Protein AF-A0AAJ3F4B7-F1 (afdb_monomer_lite)

Foldseek 3Di:
DDDDPQPDKDKDWFWFWPVQQVDDPVAQGQTPNDGVVVVQVVCVVVQKHWPDWDWDDPDPGTIIIITMIGGHD

Sequence (73 aa):
AHQIDSQGAVCTMLPAGPETLSQESEQDYQVMGRPWGEVEALILEHGWVPVLKSPIRVHRSLARMVVVCHPAD

Structure (mmCIF, N/CA/C/O backbone):
data_AF-A0AAJ3F4B7-F1
#
_entry.id   AF-A0AAJ3F4B7-F1
#
loop_
_atom_site.group_PDB
_atom_site.id
_atom_site.type_symbol
_atom_site.label_atom_id
_atom_site.label_alt_id
_atom_site.label_comp_id
_atom_site.label_asym_id
_atom_site.label_entity_id
_atom_site.label_seq_id
_atom_site.pdbx_PDB_ins_code
_atom_site.Cartn_x
_atom_site.Cartn_y
_atom_site.Cartn_z
_atom_site.occupancy
_atom_site.B_iso_or_equiv
_atom_site.auth_seq_id
_atom_site.auth_comp_id
_atom_site.auth_asym_id
_atom_site.auth_atom_id
_atom_site.pdbx_PDB_model_num
ATOM 1 N N . ALA A 1 1 ? 13.075 13.344 -18.675 1.00 55.34 1 ALA A N 1
ATOM 2 C CA . ALA A 1 1 ? 12.222 12.590 -17.739 1.00 55.34 1 ALA A CA 1
ATOM 3 C C . ALA A 1 1 ? 13.015 12.393 -16.457 1.00 55.34 1 ALA A C 1
ATOM 5 O O . ALA A 1 1 ? 14.186 12.049 -16.560 1.00 55.34 1 ALA A O 1
ATOM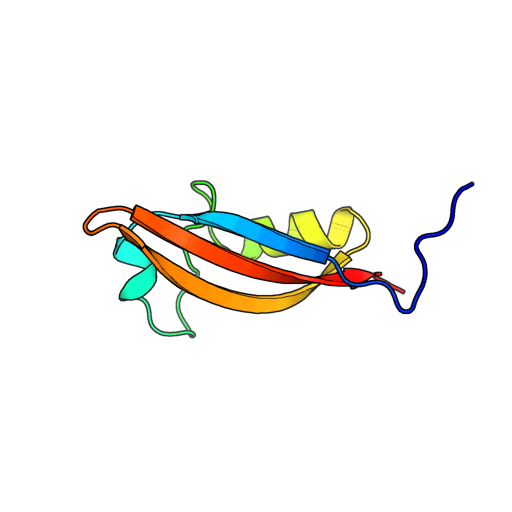 6 N N . HIS A 1 2 ? 12.444 12.680 -15.287 1.00 66.25 2 HIS A N 1
ATOM 7 C CA . HIS A 1 2 ? 13.090 12.336 -14.019 1.00 66.25 2 HIS A CA 1
ATOM 8 C C . HIS A 1 2 ? 12.858 10.840 -13.781 1.00 66.25 2 HIS A C 1
ATOM 10 O O . HIS A 1 2 ? 11.710 10.419 -13.679 1.00 66.25 2 HIS A O 1
ATOM 16 N N . GLN A 1 3 ? 13.928 10.045 -13.800 1.00 73.94 3 GLN A N 1
ATOM 17 C CA . GLN A 1 3 ? 13.879 8.618 -13.478 1.00 73.94 3 GLN A CA 1
ATOM 18 C C . GLN A 1 3 ? 13.754 8.447 -11.962 1.00 73.94 3 GLN A C 1
ATOM 20 O O . GLN A 1 3 ? 14.356 9.211 -11.205 1.00 73.94 3 GLN A O 1
ATOM 25 N N . ILE A 1 4 ? 12.969 7.460 -11.532 1.00 78.19 4 ILE A N 1
ATOM 26 C CA . ILE A 1 4 ? 12.945 7.039 -10.132 1.00 78.19 4 ILE A CA 1
ATOM 27 C C . ILE A 1 4 ? 14.279 6.333 -9.854 1.00 78.19 4 ILE A C 1
ATOM 29 O O . ILE A 1 4 ? 14.715 5.499 -10.645 1.00 78.19 4 ILE A O 1
ATOM 33 N N . ASP A 1 5 ? 14.954 6.702 -8.766 1.00 84.25 5 ASP A N 1
ATOM 34 C CA . ASP A 1 5 ? 16.191 6.042 -8.345 1.00 84.25 5 ASP A CA 1
ATOM 35 C C . ASP A 1 5 ? 15.907 4.574 -8.013 1.00 84.25 5 ASP A C 1
ATOM 37 O O . ASP A 1 5 ? 15.132 4.312 -7.099 1.00 84.25 5 ASP A O 1
ATOM 41 N N . SER A 1 6 ? 16.563 3.643 -8.715 1.00 83.56 6 SER A N 1
ATOM 42 C CA . SER A 1 6 ? 16.454 2.185 -8.524 1.00 83.56 6 SER A CA 1
ATOM 43 C C . SER A 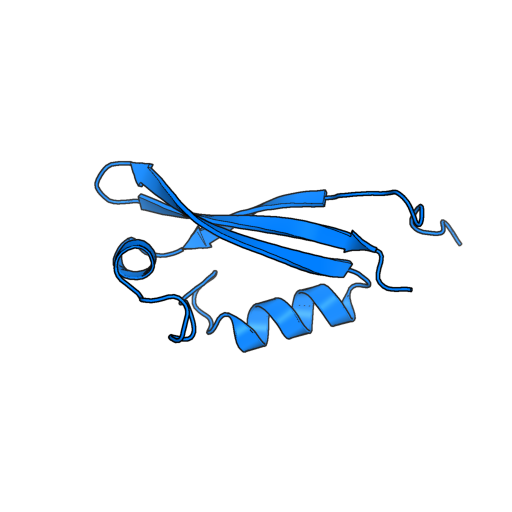1 6 ? 16.758 1.696 -7.101 1.00 83.56 6 SER A C 1
ATOM 45 O O . SER A 1 6 ? 16.356 0.597 -6.735 1.00 83.56 6 SER A O 1
ATOM 47 N N . GLN A 1 7 ? 17.472 2.487 -6.294 1.00 88.56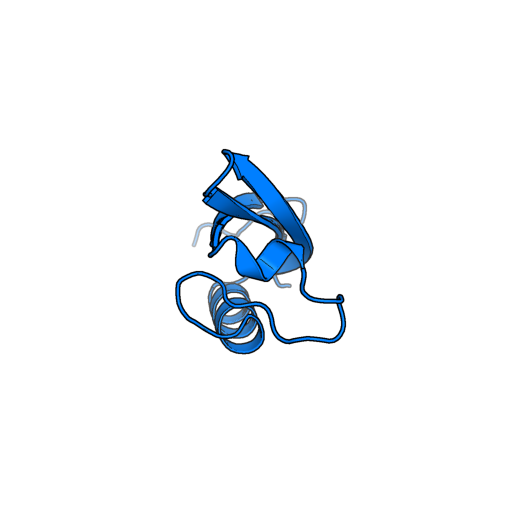 7 GLN A N 1
ATOM 48 C CA . GLN A 1 7 ? 17.758 2.181 -4.885 1.00 88.56 7 GLN A CA 1
ATOM 49 C C . GLN A 1 7 ? 16.830 2.930 -3.917 1.00 88.56 7 GLN A C 1
ATOM 51 O O . GLN A 1 7 ? 16.990 2.854 -2.698 1.00 88.56 7 GLN A O 1
ATOM 56 N N . GLY A 1 8 ? 15.859 3.670 -4.452 1.00 89.62 8 GLY A N 1
ATOM 57 C CA . GLY A 1 8 ? 14.875 4.403 -3.681 1.00 89.62 8 GLY A CA 1
ATOM 58 C C . GLY A 1 8 ? 13.976 3.484 -2.855 1.00 89.62 8 GLY A C 1
ATOM 59 O O . GLY A 1 8 ? 13.732 2.318 -3.171 1.00 89.62 8 GLY A O 1
ATOM 60 N N . ALA A 1 9 ? 13.433 4.040 -1.779 1.00 94.25 9 ALA A N 1
ATOM 61 C CA . ALA A 1 9 ? 12.366 3.412 -1.022 1.00 94.25 9 ALA A CA 1
ATOM 62 C C . ALA A 1 9 ? 11.366 4.476 -0.576 1.00 94.25 9 ALA A C 1
ATOM 64 O O . ALA A 1 9 ? 11.751 5.566 -0.146 1.00 94.25 9 ALA A O 1
ATOM 65 N N . VAL A 1 10 ? 10.081 4.141 -0.647 1.00 94.81 10 VAL A N 1
ATOM 66 C CA . VAL A 1 10 ? 9.004 4.947 -0.070 1.00 94.81 10 VAL A CA 1
ATOM 67 C C . VAL A 1 10 ? 8.370 4.150 1.054 1.00 94.81 10 VAL A C 1
ATOM 69 O O . VAL A 1 10 ? 7.959 3.011 0.864 1.00 94.81 10 VAL A O 1
ATOM 72 N N . CYS A 1 11 ? 8.284 4.762 2.231 1.00 95.94 11 CYS A N 1
ATOM 73 C CA . CYS A 1 11 ? 7.539 4.231 3.363 1.00 95.94 11 CYS A CA 1
ATOM 74 C C . CYS A 1 11 ? 6.351 5.152 3.630 1.00 95.94 11 CYS A C 1
ATOM 76 O O . CYS A 1 11 ? 6.523 6.363 3.786 1.00 95.94 11 CYS A O 1
ATOM 78 N N . THR A 1 12 ? 5.145 4.590 3.662 1.00 95.69 12 THR A N 1
ATOM 79 C CA . THR A 1 12 ? 3.918 5.356 3.895 1.00 95.69 12 THR A CA 1
ATOM 80 C C . THR A 1 12 ? 2.913 4.582 4.739 1.00 95.69 12 THR A C 1
ATOM 82 O O . THR A 1 12 ? 2.995 3.364 4.893 1.00 95.69 12 THR A O 1
ATOM 85 N N . MET A 1 13 ? 1.951 5.311 5.301 1.00 96.12 13 MET A N 1
ATOM 86 C CA . MET A 1 13 ? 0.836 4.763 6.065 1.00 96.12 13 MET A CA 1
ATOM 87 C C . MET A 1 13 ? -0.472 5.024 5.329 1.00 96.12 13 MET A C 1
ATOM 89 O O . MET A 1 13 ? -0.903 6.170 5.203 1.00 96.12 13 MET A O 1
ATOM 93 N N . LEU A 1 14 ? -1.140 3.955 4.908 1.00 96.19 14 LEU A N 1
ATOM 94 C CA . LEU A 1 14 ? -2.436 4.033 4.251 1.00 96.19 14 LEU A CA 1
ATOM 95 C C . LEU A 1 14 ? -3.577 3.912 5.278 1.00 96.19 14 LEU A C 1
ATOM 97 O O . LEU A 1 14 ? -3.465 3.150 6.248 1.00 96.19 14 LEU A O 1
ATOM 101 N N . PRO A 1 15 ? -4.683 4.662 5.106 1.00 95.25 15 PRO A N 1
ATOM 102 C CA . PRO A 1 15 ? -5.891 4.495 5.908 1.00 95.25 15 PRO A CA 1
ATOM 103 C C . PRO A 1 15 ? -6.386 3.044 5.899 1.00 95.25 15 PRO A C 1
ATOM 105 O O . PRO A 1 15 ? -6.512 2.446 4.837 1.00 95.25 15 PRO A O 1
ATOM 108 N N . ALA A 1 16 ? -6.703 2.500 7.071 1.00 94.12 16 ALA A N 1
ATOM 109 C CA . ALA A 1 16 ? -7.292 1.173 7.231 1.00 94.12 16 ALA A CA 1
ATOM 110 C C . ALA A 1 16 ? -8.254 1.177 8.429 1.00 94.12 16 ALA A C 1
ATOM 112 O O . ALA A 1 16 ? -8.107 2.000 9.345 1.00 94.12 16 ALA A O 1
ATOM 113 N N . GLY A 1 17 ? -9.242 0.284 8.422 1.00 89.69 17 GLY A N 1
ATOM 114 C CA . GLY A 1 17 ? -10.142 0.099 9.558 1.00 89.69 17 GLY A CA 1
ATOM 115 C C . GLY A 1 17 ? -9.538 -0.819 10.633 1.00 89.69 17 GLY A C 1
ATOM 116 O O . GLY A 1 17 ? -8.618 -1.590 10.341 1.00 89.69 17 GLY A O 1
ATOM 117 N N . PRO A 1 18 ? -9.983 -0.725 11.901 1.00 88.62 18 PRO A N 1
ATOM 118 C CA . PRO A 1 18 ? -9.449 -1.524 13.009 1.00 88.62 18 PRO A CA 1
ATOM 119 C C . PRO A 1 18 ? -9.576 -3.043 12.809 1.00 88.62 18 PRO A C 1
ATOM 121 O O . PRO A 1 18 ? -8.758 -3.781 13.353 1.00 88.62 18 PRO A O 1
ATOM 124 N N . GLU A 1 19 ? -10.544 -3.499 12.015 1.00 87.50 19 GLU A N 1
ATOM 125 C CA . GLU A 1 19 ? -10.739 -4.894 11.607 1.00 87.50 19 GLU A CA 1
ATOM 126 C C . GLU A 1 19 ? -9.505 -5.494 10.919 1.00 87.50 19 GLU A C 1
ATOM 128 O O . GLU A 1 19 ? -9.209 -6.672 11.106 1.00 87.50 19 GLU A O 1
ATOM 133 N N . THR A 1 20 ? -8.719 -4.662 10.231 1.00 88.62 20 THR A N 1
ATOM 134 C CA . THR A 1 20 ? -7.482 -5.050 9.533 1.00 88.62 20 THR A CA 1
ATOM 135 C C . THR A 1 20 ? -6.434 -5.643 10.480 1.00 88.62 20 THR A C 1
ATOM 137 O O . THR A 1 20 ? -5.592 -6.430 10.067 1.00 88.62 20 THR A O 1
ATOM 140 N N . LEU A 1 21 ? -6.474 -5.289 11.770 1.00 88.44 21 LEU A N 1
ATOM 141 C CA . LEU A 1 21 ? -5.541 -5.807 12.780 1.00 88.44 21 LEU A CA 1
ATOM 142 C C . LEU A 1 21 ? -5.833 -7.254 13.190 1.00 88.44 21 LEU A C 1
ATOM 144 O O . LEU A 1 21 ? -5.007 -7.871 13.858 1.00 88.44 21 LEU A O 1
ATOM 148 N N . SER A 1 22 ? -7.028 -7.751 12.879 1.00 83.75 22 SER A N 1
ATOM 149 C CA . SER A 1 22 ? -7.500 -9.085 13.256 1.00 83.75 22 SER A CA 1
ATOM 150 C C . SER A 1 22 ? -7.503 -10.061 12.084 1.00 83.75 22 SER A C 1
ATOM 152 O O . SER A 1 22 ? -7.779 -11.239 12.291 1.00 83.75 22 SER A O 1
ATOM 154 N N . GLN A 1 23 ? -7.221 -9.580 10.872 1.00 80.62 23 GLN A N 1
ATOM 155 C CA . GLN A 1 23 ? -7.136 -10.412 9.681 1.00 80.62 23 GLN A CA 1
ATOM 156 C C . GLN A 1 23 ? -5.807 -11.172 9.679 1.00 80.62 23 GLN A C 1
ATOM 158 O O . GLN A 1 23 ? -4.747 -10.602 9.943 1.00 80.62 23 GLN A O 1
ATOM 163 N N . GLU A 1 24 ? -5.870 -12.466 9.384 1.00 72.31 24 GLU A N 1
ATOM 164 C CA . GLU A 1 24 ? -4.675 -13.260 9.107 1.00 72.31 24 GLU A CA 1
ATOM 165 C C . GLU A 1 24 ? -4.107 -12.865 7.738 1.00 72.31 24 GLU A C 1
ATOM 167 O O . GLU A 1 24 ? -4.845 -12.433 6.853 1.00 72.31 24 GLU A O 1
ATOM 172 N N . SER A 1 25 ? -2.796 -13.022 7.542 1.00 66.56 25 SER A N 1
ATOM 173 C CA . SER A 1 25 ? -2.080 -12.562 6.341 1.00 66.56 25 SER A CA 1
ATOM 174 C C . SER A 1 25 ? -2.573 -13.148 5.015 1.00 66.56 25 SER A C 1
ATOM 176 O O . SER A 1 25 ? -2.206 -12.633 3.963 1.00 66.56 25 SER A O 1
ATOM 178 N N . GLU A 1 26 ? -3.367 -14.219 5.064 1.00 63.25 26 GLU A N 1
ATOM 179 C CA . GLU A 1 26 ? -3.994 -14.857 3.902 1.00 63.25 26 GLU A CA 1
ATOM 180 C C . GLU A 1 26 ? -5.297 -14.162 3.459 1.00 63.25 26 GLU A C 1
ATOM 182 O O . GLU A 1 26 ? -5.783 -14.414 2.359 1.00 63.25 26 GLU A O 1
ATOM 187 N N . GLN A 1 27 ? -5.870 -13.275 4.283 1.00 67.75 27 GLN A N 1
ATOM 188 C CA . GLN A 1 27 ? -7.070 -12.510 3.944 1.00 67.75 27 GLN A CA 1
ATOM 189 C C . GLN A 1 27 ? -6.723 -11.197 3.236 1.00 67.75 27 GLN A C 1
ATOM 191 O O . GLN A 1 27 ? -5.765 -10.506 3.585 1.00 67.75 27 GLN A O 1
ATOM 196 N N . ASP A 1 28 ? -7.552 -10.822 2.262 1.00 83.50 28 ASP A N 1
ATOM 197 C CA . ASP A 1 28 ? -7.400 -9.570 1.525 1.00 83.50 28 ASP A CA 1
ATOM 198 C C . ASP A 1 28 ? -7.796 -8.382 2.423 1.00 83.50 28 ASP A C 1
ATOM 200 O O . ASP A 1 28 ? -8.975 -8.157 2.728 1.00 83.50 28 ASP 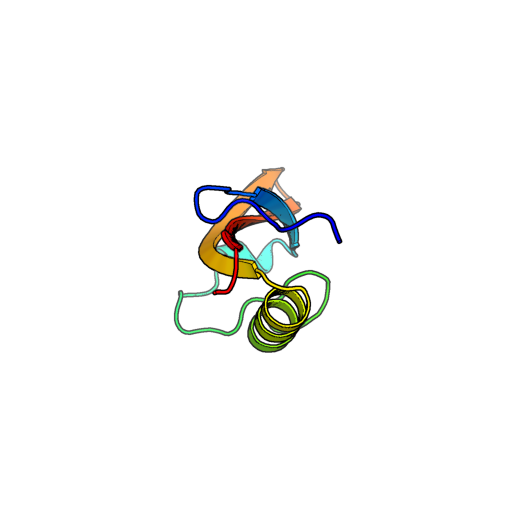A O 1
ATOM 204 N N . TYR A 1 29 ? -6.789 -7.669 2.933 1.00 91.12 29 TYR A N 1
ATOM 205 C CA . TYR A 1 29 ? -6.969 -6.566 3.875 1.00 91.12 29 TYR A CA 1
ATOM 206 C C . TYR A 1 29 ? -7.834 -5.446 3.288 1.00 91.12 29 TYR A C 1
ATOM 208 O O . TYR A 1 29 ? -7.693 -5.101 2.119 1.00 91.12 29 TYR A O 1
ATOM 216 N N . GLN A 1 30 ? -8.673 -4.808 4.108 1.00 92.25 30 GLN A N 1
ATOM 217 C CA . GLN A 1 30 ? -9.411 -3.611 3.687 1.00 92.25 30 GLN A CA 1
ATOM 218 C C . GLN A 1 30 ? -8.584 -2.342 3.942 1.00 92.25 30 GLN A C 1
ATOM 220 O O . GLN A 1 30 ? -8.461 -1.856 5.068 1.00 92.25 30 GLN A O 1
ATOM 225 N N . VAL A 1 31 ? -8.017 -1.777 2.877 1.00 93.94 31 VAL A N 1
ATOM 226 C CA . VAL A 1 31 ? -7.141 -0.599 2.913 1.00 93.94 31 VAL A CA 1
ATOM 227 C C . VAL A 1 31 ? -7.713 0.477 1.996 1.00 93.94 31 VAL A C 1
ATOM 229 O O . VAL A 1 31 ? -8.096 0.214 0.864 1.00 93.94 31 VAL A O 1
ATOM 232 N N . MET A 1 32 ? -7.823 1.712 2.488 1.00 94.00 32 MET A N 1
ATOM 233 C CA . MET A 1 32 ? -8.450 2.833 1.769 1.00 94.00 32 MET A CA 1
ATOM 234 C C . MET A 1 32 ? -9.887 2.549 1.286 1.00 94.00 32 MET A C 1
ATOM 236 O O . MET A 1 32 ? -10.346 3.145 0.312 1.00 94.00 32 MET A O 1
ATOM 240 N N . GLY A 1 33 ? -10.607 1.657 1.976 1.00 92.31 33 GLY A N 1
ATOM 241 C CA . GLY A 1 33 ? -11.953 1.221 1.589 1.00 92.31 33 GLY A CA 1
ATOM 242 C C . GLY A 1 33 ? -11.982 0.270 0.388 1.00 92.31 33 GLY A C 1
ATOM 243 O O . GLY A 1 33 ? -13.013 0.185 -0.274 1.00 92.31 33 GLY A O 1
ATOM 244 N N . ARG A 1 34 ? -10.858 -0.390 0.080 1.00 94.25 34 ARG A N 1
ATOM 245 C CA . ARG A 1 34 ? -10.701 -1.349 -1.020 1.00 94.25 34 ARG A CA 1
ATOM 246 C C . ARG A 1 34 ? -9.966 -2.606 -0.543 1.00 94.25 34 ARG A C 1
ATOM 248 O O . ARG A 1 34 ? -9.201 -2.516 0.421 1.00 94.25 34 ARG A O 1
ATOM 255 N N . PRO A 1 35 ? -10.136 -3.751 -1.219 1.00 93.25 35 PRO A N 1
ATOM 256 C CA . PRO A 1 35 ? -9.277 -4.911 -1.008 1.00 93.25 35 PRO A CA 1
ATOM 257 C C . PRO A 1 35 ? -7.811 -4.576 -1.322 1.00 93.25 35 PRO A C 1
ATOM 259 O O . PRO A 1 35 ? -7.523 -3.804 -2.242 1.00 93.25 35 PRO A O 1
ATOM 262 N N . TRP A 1 36 ? -6.873 -5.149 -0.567 1.00 94.06 36 TRP A N 1
ATOM 263 C CA . TRP A 1 36 ? -5.443 -4.900 -0.731 1.00 94.06 36 TRP A CA 1
ATOM 264 C C . TRP A 1 36 ? -4.967 -5.240 -2.140 1.00 94.06 36 TRP A C 1
ATOM 266 O O . TRP A 1 36 ? -4.178 -4.474 -2.685 1.00 94.06 36 TRP A O 1
ATOM 276 N N . GLY A 1 37 ? -5.477 -6.308 -2.758 1.00 93.81 37 GLY A N 1
ATOM 277 C CA . GLY A 1 37 ? -5.127 -6.657 -4.138 1.00 93.81 37 GLY A CA 1
ATOM 278 C C . GLY A 1 37 ? -5.356 -5.515 -5.142 1.00 93.81 37 GLY A C 1
ATOM 279 O O . GLY A 1 37 ? -4.531 -5.292 -6.026 1.00 93.81 37 GLY A O 1
ATOM 280 N N . GLU A 1 38 ? -6.425 -4.727 -4.978 1.00 95.50 38 GLU A N 1
ATOM 281 C CA . GLU A 1 38 ? -6.676 -3.551 -5.826 1.00 95.50 38 GLU A CA 1
ATOM 282 C C . GLU A 1 38 ? -5.699 -2.407 -5.533 1.00 95.50 38 GLU A C 1
ATOM 284 O O . GLU A 1 38 ? -5.230 -1.727 -6.446 1.00 95.50 38 GLU A O 1
ATOM 289 N N . VAL A 1 39 ? -5.387 -2.180 -4.255 1.00 95.44 39 VAL A N 1
ATOM 290 C CA . VAL A 1 39 ? -4.434 -1.143 -3.833 1.00 95.44 39 VAL A CA 1
ATOM 291 C C . VAL A 1 39 ? -3.024 -1.479 -4.321 1.00 95.44 39 VAL A C 1
ATOM 293 O O . VAL A 1 39 ? -2.323 -0.604 -4.820 1.00 95.44 39 VAL A O 1
ATOM 296 N N . GLU A 1 40 ? -2.620 -2.743 -4.227 1.00 95.31 40 GLU A N 1
ATOM 297 C CA . GLU A 1 40 ? -1.335 -3.260 -4.703 1.00 95.31 40 GLU A CA 1
ATOM 298 C C . GLU A 1 40 ? -1.187 -3.090 -6.217 1.00 95.31 40 GLU A C 1
ATOM 300 O O . GLU A 1 40 ? -0.161 -2.585 -6.673 1.00 95.31 40 GLU A O 1
ATOM 305 N N . ALA A 1 41 ? -2.234 -3.407 -6.986 1.00 95.81 41 ALA A N 1
ATOM 306 C CA . ALA A 1 41 ? -2.252 -3.185 -8.429 1.00 95.81 41 ALA A CA 1
ATOM 307 C C . ALA A 1 41 ? -2.091 -1.699 -8.793 1.00 95.81 41 ALA A C 1
ATOM 309 O O . ALA A 1 41 ? -1.322 -1.368 -9.694 1.00 95.81 41 ALA A O 1
ATOM 310 N N . LEU A 1 42 ? -2.758 -0.795 -8.064 1.00 96.06 42 LEU A N 1
ATOM 311 C CA . LEU A 1 42 ? -2.608 0.649 -8.268 1.00 96.06 42 LEU A CA 1
ATOM 312 C C . LEU A 1 42 ? -1.192 1.128 -7.936 1.00 96.06 42 LEU A C 1
ATOM 314 O O . LEU A 1 42 ? -0.638 1.934 -8.677 1.00 96.06 42 LEU A O 1
ATOM 318 N N . ILE A 1 43 ? -0.586 0.652 -6.844 1.00 95.38 43 ILE A N 1
ATOM 319 C CA . ILE A 1 43 ? 0.794 1.022 -6.489 1.00 95.38 43 ILE A CA 1
ATOM 320 C C . ILE A 1 43 ? 1.763 0.572 -7.596 1.00 95.38 43 ILE A C 1
ATOM 322 O O . ILE A 1 43 ? 2.614 1.362 -8.015 1.00 95.38 43 ILE A O 1
ATOM 326 N N . LEU A 1 44 ? 1.567 -0.640 -8.126 1.00 95.19 44 LEU A N 1
ATOM 327 C CA . LEU A 1 44 ? 2.353 -1.189 -9.231 1.00 95.19 44 LEU A CA 1
ATOM 328 C C . LEU A 1 44 ? 2.211 -0.376 -10.521 1.00 95.19 44 LEU A C 1
ATOM 330 O O . LEU A 1 44 ? 3.219 -0.045 -11.143 1.00 95.19 44 LEU A O 1
ATOM 334 N N . GLU A 1 45 ? 0.987 0.008 -10.893 1.00 95.88 45 GLU A N 1
ATOM 335 C CA . GLU A 1 45 ? 0.715 0.857 -12.065 1.00 95.88 45 GLU A CA 1
ATOM 336 C C . GLU A 1 45 ? 1.465 2.201 -12.001 1.00 95.88 45 GLU A C 1
ATOM 338 O O . GLU A 1 45 ? 1.846 2.759 -13.029 1.00 95.88 45 GLU A O 1
ATOM 343 N N . HIS A 1 46 ? 1.736 2.700 -10.792 1.00 92.38 46 HIS A N 1
ATOM 344 C CA . HIS A 1 46 ? 2.454 3.956 -10.563 1.00 92.38 46 HIS A CA 1
ATOM 345 C C . HIS A 1 46 ? 3.977 3.785 -10.424 1.00 92.38 46 HIS A C 1
ATOM 347 O O . HIS A 1 46 ? 4.660 4.723 -10.007 1.00 92.38 46 HIS A O 1
ATOM 353 N N . GLY A 1 47 ? 4.521 2.619 -10.783 1.00 93.44 47 GLY A N 1
ATOM 354 C CA . GLY A 1 47 ? 5.963 2.377 -10.825 1.00 93.44 47 GLY A CA 1
ATOM 355 C C . GLY A 1 47 ? 6.580 2.034 -9.470 1.00 93.44 47 GLY A C 1
ATOM 356 O O . GLY A 1 47 ? 7.760 2.307 -9.258 1.00 93.44 47 GLY A O 1
ATOM 357 N N . TRP A 1 48 ? 5.803 1.461 -8.548 1.00 95.81 48 TRP A N 1
ATOM 358 C CA . TRP A 1 48 ? 6.274 1.046 -7.226 1.00 95.81 48 TRP A CA 1
ATOM 359 C C . TRP A 1 48 ? 5.850 -0.392 -6.916 1.00 95.81 48 TRP A C 1
ATOM 361 O O . TRP A 1 48 ? 4.717 -0.779 -7.154 1.00 95.81 48 TRP A O 1
ATOM 371 N N . VAL A 1 49 ? 6.727 -1.184 -6.311 1.00 95.62 49 VAL A N 1
ATOM 372 C CA . VAL A 1 49 ? 6.446 -2.554 -5.872 1.00 95.62 49 VAL A CA 1
ATOM 373 C C . VAL A 1 49 ? 6.380 -2.588 -4.345 1.00 95.62 49 VAL A C 1
ATOM 375 O O . VAL A 1 49 ? 7.399 -2.324 -3.696 1.00 95.62 49 VAL A O 1
ATOM 378 N N . PRO A 1 50 ? 5.224 -2.914 -3.736 1.00 95.06 50 PRO A N 1
ATOM 379 C CA . PRO A 1 50 ? 5.137 -3.155 -2.300 1.00 95.06 50 PRO A CA 1
ATOM 380 C C . PRO A 1 50 ? 5.973 -4.376 -1.903 1.00 95.06 50 PRO A C 1
ATOM 382 O O . PRO A 1 50 ? 5.745 -5.479 -2.389 1.00 95.06 50 PRO A O 1
ATOM 385 N N . VAL A 1 51 ? 6.920 -4.193 -0.987 1.00 94.69 51 VAL A N 1
ATOM 386 C CA . VAL A 1 51 ? 7.761 -5.281 -0.449 1.00 94.69 51 VAL A CA 1
ATOM 387 C C . VAL A 1 51 ? 7.469 -5.593 1.013 1.00 94.69 51 VAL A C 1
ATOM 389 O O . VAL A 1 51 ? 7.840 -6.650 1.519 1.00 94.69 51 VAL A O 1
ATOM 392 N N . LEU A 1 52 ? 6.769 -4.689 1.698 1.00 93.81 52 LEU A N 1
ATOM 393 C CA . LEU A 1 52 ? 6.250 -4.903 3.039 1.00 93.81 52 LEU A CA 1
ATOM 394 C C . LEU A 1 52 ? 4.862 -4.287 3.138 1.00 93.81 52 LEU A C 1
ATOM 396 O O . LEU A 1 52 ? 4.652 -3.154 2.712 1.00 93.81 52 LEU A O 1
ATOM 400 N N . LYS A 1 53 ? 3.947 -5.021 3.769 1.00 93.31 53 LYS A N 1
ATOM 401 C CA . LYS A 1 53 ? 2.645 -4.528 4.219 1.00 93.31 53 LYS A CA 1
ATOM 402 C C . LYS A 1 53 ? 2.400 -5.029 5.635 1.00 93.31 53 LYS A C 1
ATOM 404 O O . LYS A 1 53 ? 2.529 -6.223 5.894 1.00 93.31 53 LYS A O 1
ATOM 409 N N . SER A 1 54 ? 2.112 -4.123 6.562 1.00 93.06 54 SER A N 1
ATOM 410 C CA . SER A 1 54 ? 1.877 -4.476 7.962 1.00 93.06 54 SER A CA 1
ATOM 411 C C . 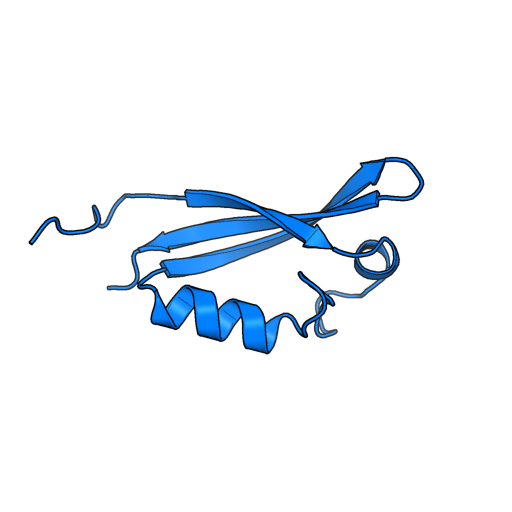SER A 1 54 ? 0.778 -3.606 8.571 1.00 93.06 54 SER A C 1
ATOM 413 O O . SER A 1 54 ? 0.925 -2.376 8.607 1.00 93.06 54 SER A O 1
ATOM 415 N N . PRO A 1 55 ? -0.329 -4.197 9.055 1.00 93.94 55 PRO A N 1
ATOM 416 C CA . PRO A 1 55 ? -1.353 -3.440 9.748 1.00 93.94 55 PRO A CA 1
ATOM 417 C C . PRO A 1 55 ? -0.853 -3.054 11.145 1.00 93.94 55 PRO A C 1
ATOM 419 O O . PRO A 1 55 ? -0.433 -3.891 11.942 1.00 93.94 55 PRO A O 1
ATOM 422 N N . ILE A 1 56 ? -0.924 -1.766 11.464 1.00 93.56 56 ILE A N 1
ATOM 423 C CA . ILE A 1 56 ? -0.523 -1.216 12.759 1.00 93.56 56 ILE A CA 1
ATOM 424 C C . ILE A 1 56 ? -1.700 -0.539 13.451 1.00 93.56 56 ILE A C 1
ATOM 426 O O . ILE A 1 56 ? -2.538 0.120 12.827 1.00 93.56 56 ILE A O 1
ATOM 430 N N . ARG A 1 57 ? -1.761 -0.671 14.776 1.00 93.69 57 ARG A N 1
ATOM 431 C CA . ARG A 1 57 ? -2.700 0.086 15.605 1.00 93.69 57 ARG A CA 1
ATOM 432 C C . ARG A 1 57 ? -2.099 1.458 15.893 1.00 93.69 57 ARG A C 1
ATOM 434 O O . ARG A 1 57 ? -1.028 1.534 16.481 1.00 93.69 57 ARG A O 1
ATOM 441 N N . VAL A 1 58 ? -2.805 2.530 15.536 1.00 93.50 58 VAL A N 1
ATOM 442 C CA . VAL A 1 58 ? -2.362 3.913 15.815 1.00 93.50 58 VAL A CA 1
ATOM 443 C C . VAL A 1 58 ? -3.148 4.564 16.955 1.00 93.50 58 VAL A C 1
ATOM 445 O O . VAL A 1 58 ? -2.658 5.470 17.617 1.00 93.50 58 VAL A O 1
ATOM 448 N N . HIS A 1 59 ? -4.365 4.086 17.216 1.00 91.88 59 HIS A N 1
ATOM 449 C CA . HIS A 1 59 ? -5.192 4.459 18.364 1.00 91.88 59 HIS A CA 1
ATOM 450 C C . HIS A 1 59 ? -6.165 3.310 18.677 1.00 91.88 59 HIS A C 1
ATOM 452 O O . HIS A 1 59 ? -6.310 2.390 17.873 1.00 91.88 59 HIS A O 1
ATOM 458 N N . ARG A 1 60 ? -6.889 3.358 19.807 1.00 81.56 60 ARG A N 1
ATOM 459 C CA . ARG A 1 60 ? -7.835 2.291 20.211 1.00 81.56 60 ARG A CA 1
ATOM 460 C C . ARG A 1 60 ? -8.884 1.936 19.145 1.00 81.56 60 ARG A C 1
ATOM 462 O O . ARG A 1 60 ? -9.385 0.823 19.141 1.00 81.56 60 ARG A O 1
ATOM 469 N N . SER A 1 61 ? -9.214 2.886 18.270 1.00 85.12 61 SER A N 1
ATOM 470 C CA . SER A 1 61 ? -10.237 2.770 17.223 1.00 85.12 61 SER A CA 1
ATOM 471 C C . SER A 1 61 ? -9.701 3.044 15.815 1.00 85.12 61 SER A C 1
ATOM 473 O O . SER A 1 61 ? -10.490 3.217 14.893 1.00 85.12 61 SER A O 1
ATOM 475 N N . LEU A 1 62 ? -8.379 3.166 15.646 1.00 89.62 62 LEU A N 1
ATOM 476 C CA . LEU A 1 62 ? -7.764 3.503 14.362 1.00 89.62 62 LEU A CA 1
ATOM 477 C C . LEU A 1 62 ? -6.597 2.565 14.073 1.00 89.62 62 LEU A C 1
ATOM 479 O O . LEU A 1 62 ? -5.701 2.392 14.906 1.00 89.62 62 LEU A O 1
ATOM 483 N N . ALA A 1 63 ? -6.583 2.037 12.855 1.00 94.25 63 ALA A N 1
ATOM 484 C CA . ALA A 1 63 ? -5.469 1.295 12.294 1.00 94.25 63 ALA A CA 1
ATOM 485 C C . ALA A 1 63 ? -4.924 1.997 11.044 1.00 94.25 63 ALA A C 1
ATOM 487 O O . ALA A 1 63 ? -5.553 2.898 10.476 1.00 94.25 63 ALA A O 1
ATOM 488 N N . ARG A 1 64 ? -3.719 1.613 10.635 1.00 96.12 64 ARG A N 1
ATOM 489 C CA . ARG A 1 64 ? -3.097 2.003 9.367 1.00 96.12 64 ARG A CA 1
ATOM 490 C C . ARG A 1 64 ? -2.409 0.794 8.763 1.00 96.12 64 ARG A C 1
ATOM 492 O O . ARG A 1 64 ? -1.940 -0.061 9.503 1.00 96.12 64 ARG A O 1
ATOM 499 N N . MET A 1 65 ? -2.314 0.753 7.444 1.00 95.69 65 MET A N 1
ATOM 500 C CA . MET A 1 65 ? -1.421 -0.173 6.759 1.00 95.69 65 MET A CA 1
ATOM 501 C C . MET A 1 65 ? -0.089 0.538 6.528 1.00 95.69 65 MET A C 1
ATOM 503 O O . MET A 1 65 ? -0.045 1.517 5.786 1.00 95.69 65 MET A O 1
ATOM 507 N N . VAL A 1 66 ? 0.983 0.087 7.176 1.00 96.19 66 VAL A N 1
ATOM 508 C CA . VAL A 1 66 ? 2.343 0.512 6.822 1.00 96.19 66 VAL A CA 1
ATOM 509 C C . VAL A 1 66 ? 2.745 -0.240 5.570 1.00 96.19 66 VAL A C 1
ATOM 511 O O . VAL A 1 66 ? 2.680 -1.468 5.550 1.00 96.19 66 VAL A O 1
ATOM 514 N N . VAL A 1 67 ? 3.170 0.496 4.549 1.00 96.56 67 VAL A N 1
ATOM 515 C CA . VAL A 1 67 ? 3.648 -0.065 3.289 1.00 96.56 67 VAL A CA 1
ATOM 516 C C . VAL A 1 67 ? 5.041 0.473 3.005 1.00 96.56 67 VAL A C 1
ATOM 518 O O . VAL A 1 67 ? 5.276 1.679 3.114 1.00 96.56 67 VAL A O 1
ATOM 521 N N . VAL A 1 68 ? 5.952 -0.424 2.637 1.00 96.88 68 VAL A N 1
ATOM 522 C CA . VAL A 1 68 ? 7.256 -0.065 2.072 1.00 96.88 68 VAL A CA 1
ATOM 523 C C . VAL A 1 68 ? 7.275 -0.507 0.622 1.00 96.88 68 VAL A C 1
ATOM 525 O O . VAL A 1 68 ? 6.962 -1.663 0.329 1.00 96.88 68 VAL A O 1
ATOM 528 N N . CYS A 1 69 ? 7.655 0.408 -0.262 1.00 96.75 69 CYS A N 1
ATOM 529 C CA . CYS A 1 69 ? 7.757 0.161 -1.689 1.00 96.75 69 CYS A CA 1
ATOM 530 C C . CYS A 1 69 ? 9.165 0.445 -2.205 1.00 96.75 69 CYS A C 1
ATOM 532 O O . CYS A 1 69 ? 9.798 1.419 -1.787 1.00 96.75 69 CYS A O 1
ATOM 534 N N . HIS A 1 70 ? 9.593 -0.355 -3.175 1.00 95.44 70 HIS A N 1
ATOM 535 C CA . HIS A 1 70 ? 10.726 -0.055 -4.047 1.00 95.44 70 HIS A CA 1
ATOM 536 C C . HIS A 1 70 ? 10.225 0.382 -5.426 1.00 95.44 70 HIS A C 1
ATOM 538 O O . HIS A 1 70 ? 9.072 0.105 -5.751 1.00 95.44 70 HIS A O 1
ATOM 544 N N . PRO A 1 71 ? 11.030 1.093 -6.225 1.00 94.88 71 PRO A N 1
ATOM 545 C CA . PRO A 1 71 ? 10.708 1.349 -7.622 1.00 94.88 71 PRO A CA 1
ATOM 546 C C . PRO A 1 71 ? 10.422 0.033 -8.349 1.00 94.88 71 PRO A C 1
ATOM 548 O O . PRO A 1 71 ? 11.092 -0.96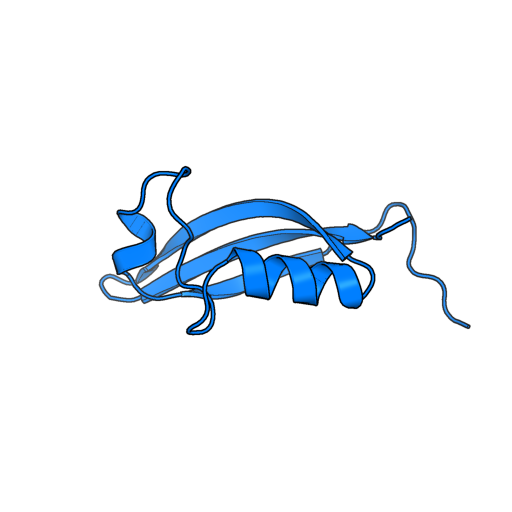9 -8.099 1.00 94.88 71 PRO A O 1
ATOM 551 N N . ALA A 1 72 ? 9.427 0.036 -9.228 1.00 88.25 72 ALA A N 1
ATOM 552 C CA . ALA A 1 72 ? 9.298 -1.001 -10.241 1.00 88.25 72 ALA A CA 1
ATOM 553 C C . ALA A 1 72 ? 10.413 -0.814 -11.282 1.00 88.25 72 ALA A C 1
ATOM 555 O O . ALA A 1 72 ? 10.778 0.330 -11.569 1.00 88.25 72 ALA A O 1
ATOM 556 N N . ASP A 1 73 ? 10.956 -1.929 -11.777 1.00 77.00 73 ASP A N 1
ATOM 557 C CA . ASP A 1 73 ? 12.065 -1.971 -12.746 1.00 77.00 73 ASP A CA 1
ATOM 558 C C . ASP A 1 73 ? 11.854 -1.067 -13.979 1.00 77.00 73 ASP A C 1
ATOM 560 O O . ASP A 1 73 ? 10.712 -0.999 -14.499 1.00 77.00 73 ASP A O 1
#

Secondary structure (DSSP, 8-state):
--PPPTT--EEEEEEE-GGGGSS-TTS--EETTEEHHHHHHHHHHTTEEEEEEEEEEEETTEEEEEEEEEEP-

Radius of gyration: 13.09 Å; chains: 1; bounding box: 30×27×38 Å

pLDDT: mean 89.65, std 8.97, range [55.34, 96.88]